Protein AF-A0A6P3RZA4-F1 (afdb_monomer_lite)

Radius of gyration: 46.16 Å; chains: 1; bounding box: 89×26×140 Å

InterPro domains:
  IPR025066 Coiled-coil domain-containing protein 174-like [PTHR15885] (1-105)

Secondary structure (DSSP, 8-state):
-HHHHHHHHHHHHHHHHHHS---S--HHHHGGG--PPP-TT-----SSHHHHHHHHHHHHHHHHHHHHHHHHHHHHHHHHHHHHHHHHHHHHHHHHHHHHHHHHHHHHHHHHHHHHHHHTT-SS--------

pLDDT: mean 78.09, std 15.75, range [36.47, 97.38]

Organism: Pteropus vampyrus (NCBI:txid132908)

Foldseek 3Di:
DVVVVVVVVVVVVVVVVVVPPDDPDDPVNVCPPDPDDDDPPDDDADPDPVRNVVVVVVVVVVVVVVVVVVVVVVVVVVVVVVVVVVVVVVVVVVVVVVVVVVVVVVVVVVVVVVVVVVVVPPPDDDDDDDDD

Structure (mmCIF, N/CA/C/O backbone):
data_AF-A0A6P3RZA4-F1
#
_entry.id   AF-A0A6P3RZA4-F1
#
loop_
_atom_site.group_PDB
_atom_site.id
_atom_site.type_symbol
_atom_site.label_atom_id
_atom_site.label_alt_id
_atom_site.label_comp_id
_atom_site.label_asym_id
_atom_site.label_entity_id
_atom_site.label_seq_id
_atom_site.pdbx_PDB_ins_code
_atom_site.Cartn_x
_atom_site.Cartn_y
_atom_site.Cartn_z
_atom_site.occupancy
_atom_site.B_iso_or_equiv
_atom_site.auth_seq_id
_atom_site.auth_comp_id
_atom_site.auth_asym_id
_atom_site.auth_atom_id
_atom_site.pdbx_PDB_model_num
ATOM 1 N N . MET A 1 1 ? -43.817 -10.602 34.201 1.00 65.44 1 MET A N 1
ATOM 2 C CA . MET A 1 1 ? -42.724 -10.043 35.027 1.00 65.44 1 MET A CA 1
ATOM 3 C C . MET A 1 1 ? -41.358 -10.076 34.328 1.00 65.44 1 MET A C 1
ATOM 5 O O . MET A 1 1 ? -40.762 -9.025 34.185 1.00 65.44 1 MET A O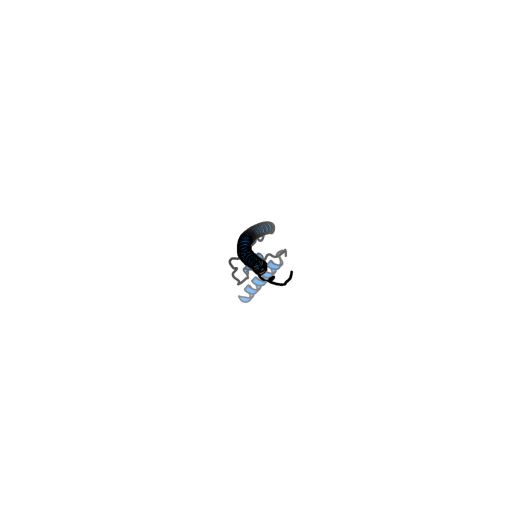 1
ATOM 9 N N . ARG A 1 2 ? -40.879 -11.221 33.808 1.00 75.56 2 ARG A N 1
ATOM 10 C CA . ARG A 1 2 ? -39.555 -11.327 33.145 1.00 75.56 2 ARG A CA 1
ATOM 11 C C . ARG A 1 2 ? -39.358 -10.411 31.915 1.00 75.56 2 ARG A C 1
ATOM 13 O O . ARG A 1 2 ? -38.272 -9.888 31.724 1.00 75.56 2 ARG A O 1
ATOM 20 N N . LYS A 1 3 ? -40.410 -10.196 31.112 1.00 75.44 3 LYS A N 1
ATOM 21 C CA . LYS A 1 3 ? -40.371 -9.322 29.920 1.00 75.44 3 LYS A CA 1
ATOM 22 C C . LYS A 1 3 ? -40.248 -7.829 30.257 1.00 75.44 3 LYS A C 1
ATOM 24 O O . LYS A 1 3 ? -39.608 -7.103 29.512 1.00 75.44 3 LYS A O 1
ATOM 29 N N . GLU A 1 4 ? -40.832 -7.387 31.372 1.00 79.12 4 GLU A N 1
ATOM 30 C CA . GLU A 1 4 ? -40.770 -5.981 31.804 1.00 79.12 4 GLU A CA 1
ATOM 31 C C . GLU A 1 4 ? -39.378 -5.619 32.328 1.00 79.12 4 GLU A C 1
ATOM 33 O O . GLU A 1 4 ? -38.857 -4.562 32.005 1.00 79.12 4 GLU A O 1
ATOM 38 N N . LEU A 1 5 ? -38.742 -6.536 33.065 1.00 80.44 5 LEU A N 1
ATOM 39 C CA . LEU A 1 5 ? -37.354 -6.389 33.517 1.00 80.44 5 LEU A CA 1
ATOM 40 C C . LEU A 1 5 ? -36.376 -6.277 32.341 1.00 80.44 5 LEU A C 1
ATOM 42 O O . LEU A 1 5 ? -35.498 -5.425 32.350 1.00 80.44 5 LEU A O 1
ATOM 46 N N . GLN A 1 6 ? -36.562 -7.095 31.303 1.00 78.62 6 GLN A N 1
ATOM 47 C CA . GLN A 1 6 ? -35.730 -7.040 30.098 1.00 78.62 6 GLN A CA 1
ATOM 48 C C . GLN A 1 6 ? -35.937 -5.739 29.305 1.00 78.62 6 GLN A C 1
ATOM 50 O O . GLN A 1 6 ? -34.991 -5.199 28.742 1.00 78.62 6 GLN A O 1
ATOM 55 N N . ARG A 1 7 ? -37.167 -5.208 29.294 1.00 84.38 7 ARG A N 1
ATOM 56 C CA . ARG A 1 7 ? -37.474 -3.896 28.708 1.00 84.38 7 ARG A CA 1
ATOM 57 C C . ARG A 1 7 ? -36.778 -2.766 29.469 1.00 84.38 7 ARG A C 1
ATOM 59 O O . ARG A 1 7 ? -36.177 -1.911 28.835 1.00 84.38 7 ARG A O 1
ATOM 66 N N . GLN A 1 8 ? -36.840 -2.782 30.800 1.00 83.75 8 GLN A N 1
ATOM 67 C CA . GLN A 1 8 ? -36.192 -1.770 31.640 1.00 83.75 8 GLN A CA 1
ATOM 68 C C . GLN A 1 8 ? -34.675 -1.746 31.438 1.00 83.75 8 GLN A C 1
ATOM 70 O O . GLN A 1 8 ? -34.102 -0.669 31.323 1.00 83.75 8 GLN A O 1
ATOM 75 N N . GLN A 1 9 ? -34.049 -2.920 31.305 1.00 83.62 9 GLN A N 1
ATOM 76 C CA . GLN A 1 9 ? -32.623 -3.029 30.986 1.00 83.62 9 GLN A CA 1
ATOM 77 C C . GLN A 1 9 ? -32.281 -2.363 29.645 1.00 83.62 9 GLN A C 1
ATOM 79 O O . GLN A 1 9 ? -31.339 -1.581 29.581 1.00 83.62 9 GLN A O 1
ATOM 84 N N . TRP A 1 10 ? -33.085 -2.587 28.601 1.00 79.50 10 TRP A N 1
ATOM 85 C CA . TRP A 1 10 ? -32.908 -1.895 27.318 1.00 79.50 10 TRP A CA 1
ATOM 86 C C . TRP A 1 10 ? -33.127 -0.381 27.407 1.00 79.50 10 TRP A C 1
ATOM 88 O O . TRP A 1 10 ? -32.384 0.380 26.794 1.00 79.50 10 TRP A O 1
ATOM 98 N N . GLU A 1 11 ? -34.125 0.078 28.165 1.00 81.50 11 GLU A N 1
ATOM 99 C CA . GLU A 1 11 ? -34.394 1.512 28.343 1.00 81.50 11 GLU A CA 1
ATOM 100 C C . GLU A 1 11 ? -33.277 2.231 29.122 1.00 81.50 11 GLU A C 1
ATOM 102 O O . GLU A 1 11 ? -32.979 3.399 28.849 1.00 81.50 11 GLU A O 1
ATOM 107 N N . GLU A 1 12 ? -32.640 1.548 30.076 1.00 83.50 12 GLU A N 1
ATOM 108 C CA . GLU A 1 12 ? -31.463 2.046 30.794 1.00 83.50 12 GLU A CA 1
ATOM 109 C C . GLU A 1 12 ? -30.213 2.075 29.909 1.00 83.50 12 GLU A C 1
ATOM 111 O O . GLU A 1 12 ? -29.525 3.098 29.884 1.00 83.50 12 GLU A O 1
ATOM 116 N N . GLU A 1 13 ? -29.964 1.021 29.128 1.00 77.06 13 GLU A N 1
ATOM 117 C CA . GLU A 1 13 ? -28.851 0.957 28.170 1.00 77.06 13 GLU A CA 1
ATOM 118 C C . GLU A 1 13 ? -28.951 2.057 27.099 1.00 77.06 13 GLU A C 1
ATOM 120 O O . GLU A 1 13 ? -27.966 2.749 26.832 1.00 77.06 13 GLU A O 1
ATOM 125 N N . GLU A 1 14 ? -30.143 2.294 26.542 1.00 73.50 14 GLU A N 1
ATOM 126 C CA . GLU A 1 14 ? -30.403 3.390 25.594 1.00 73.50 14 GLU A CA 1
ATOM 127 C C . GLU A 1 14 ? -30.154 4.764 26.235 1.00 73.50 14 GLU A C 1
ATOM 129 O O . GLU A 1 14 ? -29.494 5.632 25.654 1.00 73.50 14 GLU A O 1
ATOM 134 N N . ARG A 1 15 ? -30.618 4.970 27.475 1.00 73.81 15 ARG A N 1
ATOM 135 C CA . ARG A 1 15 ? -30.364 6.216 28.219 1.00 73.81 15 ARG A CA 1
ATOM 136 C C . ARG A 1 15 ? -28.883 6.438 28.497 1.00 73.81 15 ARG A C 1
ATOM 138 O O . ARG A 1 15 ? -28.441 7.587 28.477 1.00 73.81 15 ARG A O 1
ATOM 145 N N . GLU A 1 16 ? -28.122 5.392 28.796 1.00 73.81 16 GLU A N 1
ATOM 146 C CA . GLU A 1 16 ? -26.674 5.495 28.985 1.00 73.81 16 GLU A CA 1
ATOM 147 C C . GLU A 1 16 ? -25.932 5.743 27.671 1.00 73.81 16 GLU A C 1
ATOM 149 O O . GLU A 1 16 ? -25.002 6.554 27.644 1.00 73.81 16 GLU A O 1
ATOM 154 N N . ALA A 1 17 ? -26.364 5.118 26.574 1.00 68.75 17 ALA A N 1
ATOM 155 C CA . ALA A 1 17 ? -25.809 5.351 25.246 1.00 68.75 17 ALA A CA 1
ATOM 156 C C . ALA A 1 17 ? -26.002 6.809 24.800 1.00 68.75 17 ALA A C 1
ATOM 158 O O . ALA A 1 17 ? -25.043 7.428 24.338 1.00 68.75 17 ALA A O 1
ATOM 159 N N . LEU A 1 18 ? -27.185 7.395 25.035 1.00 65.44 18 LEU A N 1
ATOM 160 C CA . LEU A 1 18 ? -27.454 8.813 24.758 1.00 65.44 18 LEU A CA 1
ATOM 161 C C . LEU A 1 18 ? -26.659 9.783 25.648 1.00 65.44 18 LEU A C 1
ATOM 163 O O . LEU A 1 18 ? -26.405 10.914 25.238 1.00 65.44 18 LEU A O 1
ATOM 167 N N . LYS A 1 19 ? -26.278 9.375 26.866 1.00 69.81 19 LYS A N 1
ATOM 168 C CA . LYS A 1 19 ? -25.460 10.198 27.777 1.00 69.81 19 LYS A CA 1
ATOM 169 C C . LYS A 1 19 ? -23.984 10.232 27.385 1.00 69.81 19 LYS A C 1
ATOM 171 O O . LYS A 1 19 ? -23.269 11.128 27.840 1.00 69.81 19 LYS A O 1
ATOM 176 N N . ARG A 1 20 ? -23.503 9.279 26.578 1.00 69.06 20 ARG A N 1
ATOM 177 C CA . ARG A 1 20 ? -22.120 9.309 26.090 1.00 69.06 20 ARG A CA 1
ATOM 178 C C . ARG A 1 20 ? -21.963 10.481 25.113 1.00 69.06 20 ARG A C 1
ATOM 180 O O . ARG A 1 20 ? -22.765 10.611 24.190 1.00 69.06 20 ARG A O 1
ATOM 187 N N . PRO A 1 21 ? -20.945 11.343 25.286 1.00 63.34 21 PRO A N 1
ATOM 188 C CA . PRO A 1 21 ? -20.712 12.443 24.362 1.00 63.34 21 PRO A CA 1
ATOM 189 C C . PRO A 1 21 ? -20.484 11.878 22.956 1.00 63.34 21 PRO A C 1
ATOM 191 O O . PRO A 1 21 ? -19.559 11.094 22.739 1.00 63.34 21 PRO A O 1
ATOM 194 N N . MET A 1 22 ? -21.338 12.269 22.005 1.00 54.75 22 MET A N 1
ATOM 195 C CA . MET A 1 22 ? -21.232 11.865 20.602 1.00 54.75 22 MET A CA 1
ATOM 196 C C . MET A 1 22 ? -20.037 12.563 19.939 1.00 54.75 22 MET A C 1
ATOM 198 O O . MET A 1 22 ? -20.170 13.589 19.274 1.00 54.75 22 MET A O 1
ATOM 202 N N . GLY A 1 23 ? -18.841 12.024 20.168 1.00 63.38 23 GLY A N 1
ATOM 203 C CA . GLY A 1 23 ? -17.656 12.295 19.357 1.00 63.38 23 GLY A CA 1
ATOM 204 C C . GLY A 1 23 ? -17.647 11.445 18.077 1.00 63.38 23 GLY A C 1
ATOM 205 O O . GLY A 1 23 ? -18.570 10.664 17.850 1.00 63.38 23 GLY A O 1
ATOM 206 N N . PRO A 1 24 ? -16.608 11.553 17.228 1.00 71.69 24 PRO A N 1
ATOM 207 C CA . PRO A 1 24 ? -16.438 10.666 16.078 1.00 71.69 24 PRO A CA 1
ATOM 208 C C . PRO A 1 24 ? -16.378 9.203 16.542 1.00 71.69 24 PRO A C 1
ATOM 210 O O . PRO A 1 24 ? -15.384 8.786 17.137 1.00 71.69 24 PRO A O 1
ATOM 213 N N . ILE A 1 25 ? -17.453 8.448 16.307 1.00 67.62 25 ILE A N 1
ATOM 214 C CA . ILE A 1 25 ? -17.603 7.067 16.778 1.00 67.62 25 ILE A CA 1
ATOM 215 C C . ILE A 1 25 ? -16.633 6.166 16.011 1.00 67.62 25 ILE A C 1
ATOM 217 O O . ILE A 1 25 ? -16.594 6.199 14.777 1.00 67.62 25 ILE A O 1
ATOM 221 N N . HIS A 1 26 ? -15.835 5.369 16.725 1.00 74.69 26 HIS A N 1
ATOM 222 C CA . HIS A 1 26 ? -14.959 4.387 16.104 1.00 74.69 26 HIS A CA 1
ATOM 223 C C . HIS A 1 26 ? -15.699 3.060 15.924 1.00 74.69 26 HIS A C 1
ATOM 225 O O . HIS A 1 26 ? -16.504 2.664 16.757 1.00 74.69 26 HIS A O 1
ATOM 231 N N . TYR A 1 27 ? -15.400 2.339 14.845 1.00 75.94 27 TYR A N 1
ATOM 232 C CA . TYR A 1 27 ? -16.007 1.036 14.568 1.00 75.94 27 TYR A CA 1
ATOM 233 C C . TYR A 1 27 ? -15.844 0.039 15.735 1.00 75.94 27 TYR A C 1
ATOM 235 O O . TYR A 1 27 ? -16.782 -0.674 16.081 1.00 75.94 27 TYR A O 1
ATOM 243 N N . GLU A 1 28 ? -14.701 0.069 16.428 1.00 76.44 28 GLU A N 1
ATOM 244 C CA . GLU A 1 28 ? -14.442 -0.766 17.613 1.00 76.44 28 GLU A CA 1
ATOM 245 C C . GLU A 1 28 ? -15.343 -0.452 18.829 1.00 76.44 28 GLU A C 1
ATOM 247 O O . GLU A 1 28 ? -15.331 -1.200 19.809 1.00 76.44 28 GLU A O 1
ATOM 252 N N . ASP A 1 29 ? -16.100 0.649 18.800 1.00 74.50 29 ASP A N 1
ATOM 253 C CA . ASP A 1 29 ? -17.034 1.038 19.863 1.00 74.50 29 ASP A CA 1
ATOM 254 C C . ASP A 1 29 ? -18.433 0.425 19.668 1.00 74.50 29 ASP A C 1
ATOM 256 O O . ASP A 1 29 ? -19.173 0.295 20.636 1.00 74.50 29 ASP A O 1
ATOM 260 N N . ILE A 1 30 ? -18.793 0.020 18.441 1.00 75.88 30 ILE A N 1
ATOM 261 C CA . ILE A 1 30 ? -20.103 -0.580 18.097 1.00 75.88 30 ILE A CA 1
ATOM 262 C C . ILE A 1 30 ? -19.974 -2.094 17.807 1.00 75.88 30 ILE A C 1
ATOM 264 O O . ILE A 1 30 ? -20.961 -2.816 17.668 1.00 75.88 30 ILE A O 1
ATOM 268 N N . ARG A 1 31 ? -18.740 -2.607 17.759 1.00 75.38 31 ARG A N 1
ATOM 269 C CA . ARG A 1 31 ? -18.415 -3.980 17.346 1.00 75.38 31 ARG A CA 1
ATOM 270 C C . ARG A 1 31 ? -19.053 -5.079 18.201 1.00 75.38 31 ARG A C 1
ATOM 272 O O . ARG A 1 31 ? -19.285 -6.172 17.690 1.00 75.38 31 ARG A O 1
ATOM 279 N N . GLU A 1 32 ? -19.293 -4.837 19.487 1.00 70.62 32 GLU A N 1
ATOM 280 C CA . GLU A 1 32 ? -19.686 -5.884 20.449 1.00 70.62 32 GLU A CA 1
ATOM 281 C C . GLU A 1 32 ? -20.993 -6.613 20.071 1.00 70.62 32 GLU A C 1
ATOM 283 O O . GLU A 1 32 ? -21.198 -7.755 20.479 1.00 70.62 32 GLU A O 1
ATOM 288 N N . ASN A 1 33 ? -21.825 -6.019 19.207 1.00 70.06 33 ASN A N 1
ATOM 289 C CA . ASN A 1 33 ? -23.086 -6.595 18.733 1.00 70.06 33 ASN A CA 1
ATOM 290 C C . ASN A 1 33 ? -23.004 -7.236 17.333 1.00 70.06 33 ASN A C 1
ATOM 292 O O . ASN A 1 33 ? -24.031 -7.635 16.775 1.00 70.06 33 ASN A O 1
ATOM 296 N N . GLU A 1 34 ? -21.817 -7.349 16.733 1.00 73.06 34 GLU A N 1
ATOM 297 C CA . GLU A 1 34 ? -21.675 -7.904 15.388 1.00 73.06 34 GLU A CA 1
ATOM 298 C C . GLU A 1 34 ? -21.537 -9.431 15.385 1.00 73.06 34 GLU A C 1
ATOM 300 O O . GLU A 1 34 ? -20.595 -10.006 15.921 1.00 73.06 34 GLU A O 1
ATOM 305 N N . ALA A 1 35 ? -22.441 -10.106 14.671 1.00 70.12 35 ALA A N 1
ATOM 306 C CA . ALA A 1 35 ? -22.410 -11.561 14.488 1.00 70.12 35 ALA A CA 1
ATOM 307 C C . ALA A 1 35 ? -21.293 -12.056 13.538 1.00 70.12 35 ALA A C 1
ATOM 309 O O . ALA A 1 35 ? -21.199 -13.253 13.260 1.00 70.12 35 ALA A O 1
ATOM 310 N N . ARG A 1 36 ? -20.477 -11.155 12.973 1.00 79.31 36 ARG A N 1
ATOM 311 C CA . ARG A 1 36 ? -19.487 -11.478 11.935 1.00 79.31 36 ARG A CA 1
ATOM 312 C C . ARG A 1 36 ? -18.109 -11.731 12.539 1.00 79.31 36 ARG A C 1
ATOM 314 O O . ARG A 1 36 ? -17.615 -10.951 13.346 1.00 79.31 36 ARG A O 1
ATOM 321 N N . GLN A 1 37 ? -17.450 -12.794 12.080 1.00 79.25 37 GLN A N 1
ATOM 322 C CA . GLN A 1 37 ? -16.033 -13.022 12.359 1.00 79.25 37 GLN A CA 1
ATOM 323 C C . GLN A 1 37 ? -15.163 -12.185 11.420 1.00 79.25 37 GLN A C 1
ATOM 325 O O . GLN A 1 37 ? -15.411 -12.107 10.216 1.00 79.25 37 GLN A O 1
ATOM 330 N N . LEU A 1 38 ? -14.126 -11.570 11.982 1.00 81.38 38 LEU A N 1
ATOM 331 C CA . LEU A 1 38 ? -13.156 -10.776 11.240 1.00 81.38 38 LEU A CA 1
ATOM 332 C C . LEU A 1 38 ? -12.045 -11.694 10.717 1.00 81.38 38 LEU A C 1
ATOM 334 O O . LEU A 1 38 ? -11.546 -12.556 11.438 1.00 81.38 38 LEU A O 1
ATOM 338 N N . GLY A 1 39 ? -11.688 -11.535 9.443 1.00 85.56 39 GLY A N 1
ATOM 339 C CA . GLY A 1 39 ? -10.640 -12.329 8.803 1.00 85.56 39 GLY A CA 1
ATOM 340 C C . GLY A 1 39 ? -9.224 -11.886 9.188 1.00 85.56 39 GLY A C 1
ATOM 341 O O . GLY A 1 39 ? -9.018 -10.883 9.865 1.00 85.56 39 GLY A O 1
ATOM 342 N N . VAL A 1 40 ? -8.223 -12.595 8.660 1.00 84.62 40 VAL A N 1
ATOM 343 C CA . VAL A 1 40 ? -6.785 -12.365 8.923 1.00 84.62 40 VAL A CA 1
ATOM 344 C C . VAL A 1 40 ? -6.246 -10.992 8.489 1.00 84.62 40 VAL A C 1
ATOM 346 O O . VAL A 1 40 ? -5.127 -10.638 8.838 1.00 84.62 40 VAL A O 1
ATOM 349 N N . GLY A 1 41 ? -7.018 -10.219 7.720 1.00 84.38 41 GLY A N 1
ATOM 350 C CA . GLY A 1 41 ? -6.667 -8.856 7.306 1.00 84.38 41 GLY A CA 1
ATOM 351 C C . GLY A 1 41 ? -7.142 -7.764 8.266 1.00 84.38 41 GLY A C 1
ATOM 352 O O . GLY A 1 41 ? -6.954 -6.585 7.976 1.00 84.38 41 GLY A O 1
ATOM 353 N N . TYR A 1 42 ? -7.796 -8.131 9.370 1.00 87.31 42 TYR A N 1
ATOM 354 C CA . TYR A 1 42 ? -8.298 -7.162 10.331 1.00 87.31 42 TYR A CA 1
ATOM 355 C C . TYR A 1 42 ? -7.199 -6.648 11.258 1.00 87.31 42 TYR A C 1
ATOM 357 O O . TYR A 1 42 ? -6.452 -7.427 11.849 1.00 87.31 42 TYR A O 1
ATOM 365 N N . PHE A 1 43 ? -7.155 -5.329 11.435 1.00 86.19 43 PHE A N 1
ATOM 366 C CA . PHE A 1 43 ? -6.296 -4.667 12.406 1.00 86.19 43 PHE A CA 1
ATOM 367 C C . PHE A 1 43 ? -7.160 -3.816 13.341 1.00 86.19 43 PHE A C 1
ATOM 369 O O . PHE A 1 43 ? -7.758 -2.833 12.907 1.00 86.19 43 PHE A O 1
ATOM 376 N N . ALA A 1 44 ? -7.229 -4.212 14.614 1.00 87.06 44 ALA A N 1
ATOM 377 C CA . ALA A 1 44 ? -7.983 -3.496 15.638 1.00 87.06 44 ALA A CA 1
ATOM 378 C C . ALA A 1 44 ? -7.227 -2.223 16.040 1.00 87.06 44 ALA A C 1
ATOM 380 O O . ALA A 1 44 ? -6.174 -2.290 16.684 1.00 87.06 44 ALA A O 1
ATOM 381 N N . PHE A 1 45 ? -7.743 -1.058 15.653 1.00 88.44 45 PHE A N 1
ATOM 382 C CA . PHE A 1 45 ? -7.129 0.209 16.034 1.00 88.44 45 PHE A CA 1
ATOM 383 C C . PHE A 1 45 ? -7.472 0.570 17.480 1.00 88.44 45 PHE A C 1
ATOM 385 O O . PHE A 1 45 ? -8.510 0.200 18.026 1.00 88.44 45 PHE A O 1
ATOM 392 N N . ALA A 1 46 ? -6.585 1.326 18.120 1.00 87.88 46 ALA A N 1
ATOM 393 C CA . ALA A 1 46 ? -6.839 1.840 19.455 1.00 87.88 46 ALA A CA 1
ATOM 394 C C . ALA A 1 46 ? -8.026 2.815 19.454 1.00 87.88 46 ALA A C 1
ATOM 396 O O . ALA A 1 46 ? -8.161 3.623 18.537 1.00 87.88 46 ALA A O 1
ATOM 397 N N . ARG A 1 47 ? -8.844 2.799 20.516 1.00 83.00 47 ARG A N 1
ATOM 398 C CA . ARG A 1 47 ? -9.931 3.777 20.718 1.00 83.00 47 ARG A CA 1
ATOM 399 C C . ARG A 1 47 ? -9.404 5.203 20.902 1.00 83.00 47 ARG A C 1
ATOM 401 O O . ARG A 1 47 ? -10.050 6.147 20.453 1.00 83.00 47 ARG A O 1
ATOM 408 N N . ASP A 1 48 ? -8.213 5.353 21.482 1.00 88.12 48 ASP A N 1
ATOM 409 C CA . ASP A 1 48 ? -7.529 6.641 21.603 1.00 88.12 48 ASP A CA 1
ATOM 410 C C . ASP A 1 48 ? -7.057 7.178 20.237 1.00 88.12 48 ASP A C 1
ATOM 412 O O . ASP A 1 48 ? -6.443 6.475 19.429 1.00 88.12 48 ASP A O 1
ATOM 416 N N . LYS A 1 49 ? -7.339 8.459 19.975 1.00 85.19 49 LYS A N 1
ATOM 417 C CA . LYS A 1 49 ? -7.067 9.109 18.687 1.00 85.19 49 LYS A CA 1
ATOM 418 C C . LYS A 1 49 ? -5.574 9.259 18.420 1.00 85.19 49 LYS A C 1
ATOM 420 O O . LYS A 1 49 ? -5.153 9.075 17.277 1.00 85.19 49 LYS A O 1
ATOM 425 N N . GLU A 1 50 ? -4.774 9.584 19.429 1.00 89.56 50 GLU A N 1
ATOM 426 C CA . GLU A 1 50 ? -3.334 9.761 19.238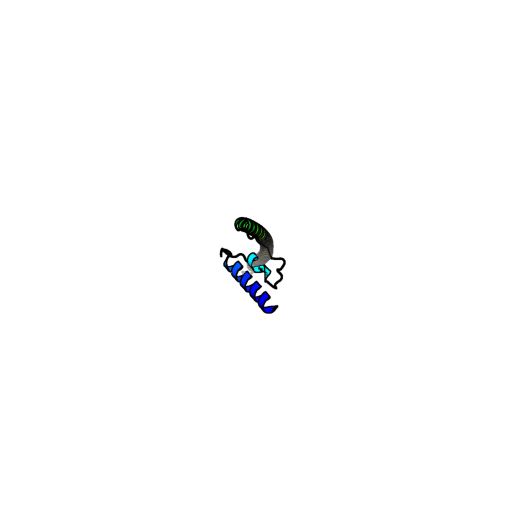 1.00 89.56 50 GLU A CA 1
ATOM 427 C C . GLU A 1 50 ? -2.648 8.434 18.929 1.00 89.56 50 GLU A C 1
ATOM 429 O O . GLU A 1 50 ? -1.865 8.343 17.977 1.00 89.56 50 GLU A O 1
ATOM 434 N N . LEU A 1 51 ? -2.983 7.391 19.690 1.00 90.81 51 LEU A N 1
ATOM 435 C CA . LEU A 1 51 ? -2.452 6.052 19.472 1.00 90.81 51 LEU A CA 1
ATOM 436 C C . LEU A 1 51 ? -2.867 5.492 18.106 1.00 90.81 51 LEU A C 1
ATOM 438 O O . LEU A 1 51 ? -2.018 4.987 17.370 1.00 90.81 51 LEU A O 1
ATOM 442 N N . ARG A 1 52 ? -4.130 5.670 17.707 1.00 90.12 52 ARG A N 1
ATOM 443 C CA . ARG A 1 52 ? -4.615 5.284 16.374 1.00 90.12 52 ARG A CA 1
ATOM 444 C C . ARG A 1 52 ? -3.892 6.018 15.253 1.00 90.12 52 ARG A C 1
ATOM 446 O O . ARG A 1 52 ? -3.506 5.393 14.271 1.00 90.12 52 ARG A O 1
ATOM 453 N N . ASN A 1 53 ? -3.642 7.318 15.396 1.00 91.56 53 ASN A N 1
ATOM 454 C CA . ASN A 1 53 ? -2.881 8.070 14.396 1.00 91.56 53 ASN A CA 1
ATOM 455 C C . ASN A 1 53 ? -1.452 7.533 14.242 1.00 91.56 53 ASN A C 1
ATOM 457 O O . ASN A 1 53 ? -0.933 7.483 13.127 1.00 91.56 53 ASN A O 1
ATOM 461 N N . LYS A 1 54 ? -0.813 7.110 15.340 1.00 95.81 54 LYS A N 1
ATOM 462 C CA . LYS A 1 54 ? 0.503 6.456 15.290 1.00 95.81 54 LYS A CA 1
ATOM 463 C C . LYS A 1 54 ? 0.420 5.108 14.568 1.00 95.81 54 LYS A C 1
ATOM 465 O O . LYS A 1 54 ? 1.202 4.878 13.653 1.00 95.81 54 LYS A O 1
ATOM 470 N N . GLN A 1 55 ? -0.565 4.275 14.908 1.00 94.25 55 GLN A N 1
ATOM 471 C CA . GLN A 1 55 ? -0.797 2.982 14.251 1.00 94.25 55 GLN A CA 1
ATOM 472 C C . GLN A 1 55 ? -1.046 3.135 12.743 1.00 94.25 55 GLN A C 1
ATOM 474 O O . GLN A 1 55 ? -0.445 2.414 11.951 1.00 94.25 55 GLN A O 1
ATOM 479 N N . MET A 1 56 ? -1.864 4.111 12.336 1.00 92.50 56 MET A N 1
ATOM 480 C CA . MET A 1 56 ? -2.126 4.420 10.925 1.00 92.50 56 MET A CA 1
ATOM 481 C C . MET A 1 56 ? -0.852 4.823 10.182 1.00 92.50 56 MET A C 1
ATOM 483 O O . MET A 1 56 ? -0.599 4.324 9.090 1.00 92.50 56 MET A O 1
ATOM 487 N N . LYS A 1 57 ? -0.020 5.683 10.782 1.00 96.25 57 LYS A N 1
ATOM 488 C CA . LYS A 1 57 ? 1.272 6.069 10.195 1.00 96.25 57 LYS A CA 1
ATOM 489 C C . LYS A 1 57 ? 2.188 4.862 10.013 1.00 96.25 57 LYS A C 1
ATOM 491 O O . LYS A 1 57 ? 2.783 4.710 8.954 1.00 96.25 57 LYS A O 1
ATOM 496 N N . THR A 1 58 ? 2.276 3.986 11.012 1.00 95.38 58 THR A N 1
ATOM 497 C CA . THR A 1 58 ? 3.073 2.756 10.910 1.00 95.38 58 THR A CA 1
ATOM 498 C C . THR A 1 58 ? 2.546 1.826 9.818 1.00 95.38 58 THR A C 1
ATOM 500 O O . THR A 1 58 ? 3.339 1.279 9.054 1.00 95.38 58 THR A O 1
ATOM 503 N N . LEU A 1 59 ? 1.225 1.664 9.708 1.00 95.12 59 LEU A N 1
ATOM 504 C CA . LEU A 1 59 ? 0.619 0.833 8.670 1.00 95.12 59 LEU A CA 1
ATOM 505 C C . LEU A 1 59 ? 0.900 1.388 7.267 1.00 95.12 59 LEU A C 1
ATOM 507 O O . LEU A 1 59 ? 1.246 0.622 6.368 1.00 95.12 59 LEU A O 1
ATOM 511 N N . GLU A 1 60 ? 0.819 2.709 7.092 1.00 96.00 60 GLU A N 1
ATOM 512 C CA . GLU A 1 60 ? 1.144 3.355 5.817 1.00 96.00 60 GLU A CA 1
ATOM 513 C C . GLU A 1 60 ? 2.626 3.183 5.460 1.00 96.00 60 GLU A C 1
ATOM 515 O O . GLU A 1 60 ? 2.942 2.825 4.329 1.00 96.00 60 GLU A O 1
ATOM 520 N N . MET A 1 61 ? 3.538 3.307 6.431 1.00 96.81 61 MET A N 1
ATOM 521 C CA . MET A 1 61 ? 4.962 3.026 6.205 1.00 96.81 61 MET A CA 1
ATOM 522 C C . MET A 1 61 ? 5.205 1.584 5.733 1.00 96.81 61 MET A C 1
ATOM 524 O O . MET A 1 61 ? 5.976 1.354 4.803 1.00 96.81 61 MET A O 1
ATOM 528 N N . LEU A 1 62 ? 4.549 0.593 6.348 1.00 96.00 62 LEU A N 1
ATOM 529 C CA . LEU A 1 62 ? 4.666 -0.814 5.937 1.00 96.00 62 LEU A CA 1
ATOM 530 C C . LEU A 1 62 ? 4.112 -1.047 4.527 1.00 96.00 62 LEU A C 1
ATOM 532 O O . LEU A 1 62 ? 4.656 -1.846 3.751 1.00 96.00 62 LEU A O 1
ATOM 536 N N . ARG A 1 63 ? 3.032 -0.343 4.183 1.00 96.06 63 ARG A N 1
ATOM 537 C CA . ARG A 1 63 ? 2.444 -0.375 2.848 1.00 96.06 63 ARG A CA 1
ATOM 538 C C . ARG A 1 63 ? 3.417 0.181 1.815 1.00 96.06 63 ARG A C 1
ATOM 540 O O . ARG A 1 63 ? 3.676 -0.514 0.834 1.00 96.06 63 ARG A O 1
ATOM 547 N N . GLU A 1 64 ? 3.992 1.353 2.066 1.00 96.88 64 GLU A N 1
ATOM 548 C CA . GLU A 1 64 ? 4.966 2.001 1.182 1.00 96.88 64 GLU A CA 1
ATOM 549 C C . GLU A 1 64 ? 6.207 1.120 0.969 1.00 96.88 64 GLU A C 1
ATOM 551 O O . GLU A 1 64 ? 6.609 0.850 -0.164 1.00 96.88 64 GLU A O 1
ATOM 556 N N . GLN A 1 65 ? 6.746 0.534 2.043 1.00 96.69 65 GLN A N 1
ATOM 557 C CA . GLN A 1 65 ? 7.848 -0.429 1.947 1.00 96.69 65 GLN A CA 1
ATOM 558 C C . GLN A 1 65 ? 7.493 -1.633 1.065 1.00 96.69 65 GLN A C 1
ATOM 560 O O . GLN A 1 65 ? 8.311 -2.093 0.263 1.00 96.69 65 GLN A O 1
ATOM 565 N N . THR A 1 66 ? 6.273 -2.157 1.195 1.00 96.69 66 THR A N 1
ATOM 566 C CA . THR A 1 66 ? 5.811 -3.302 0.401 1.00 96.69 66 THR A CA 1
ATOM 567 C C . THR A 1 66 ? 5.635 -2.928 -1.069 1.00 96.69 66 THR A C 1
ATOM 569 O O . THR A 1 66 ? 6.021 -3.703 -1.950 1.00 96.69 66 THR A O 1
ATOM 572 N N . THR A 1 67 ? 5.079 -1.750 -1.363 1.00 97.00 67 THR A N 1
ATOM 573 C CA . THR A 1 67 ? 4.927 -1.260 -2.739 1.00 97.00 67 THR A CA 1
ATOM 574 C C . THR A 1 67 ? 6.280 -1.001 -3.386 1.00 97.00 67 THR A C 1
ATOM 576 O O . THR A 1 67 ? 6.502 -1.452 -4.507 1.00 97.00 67 THR A O 1
ATOM 579 N N . ASP A 1 68 ? 7.225 -0.413 -2.658 1.00 96.62 68 ASP A N 1
ATOM 580 C CA . ASP A 1 68 ? 8.587 -0.174 -3.135 1.00 96.62 68 ASP A CA 1
ATOM 581 C C . ASP A 1 68 ? 9.333 -1.467 -3.451 1.00 96.62 68 ASP A C 1
ATOM 583 O O . ASP A 1 68 ? 10.068 -1.566 -4.435 1.00 96.62 68 ASP A O 1
ATOM 587 N N . GLN A 1 69 ? 9.157 -2.499 -2.627 1.00 96.69 69 GLN A N 1
ATOM 588 C CA . GLN A 1 69 ? 9.739 -3.806 -2.916 1.00 96.69 69 GLN A CA 1
ATOM 589 C C . GLN A 1 69 ? 9.142 -4.425 -4.183 1.00 96.69 69 GLN A C 1
ATOM 591 O O . GLN A 1 69 ? 9.874 -5.056 -4.952 1.00 96.69 69 GLN A O 1
ATOM 596 N N . ARG A 1 70 ? 7.837 -4.247 -4.422 1.00 96.88 70 ARG A N 1
ATOM 597 C CA . ARG A 1 70 ? 7.171 -4.731 -5.640 1.00 96.88 70 ARG A CA 1
ATOM 598 C C . ARG A 1 70 ? 7.682 -3.997 -6.878 1.00 96.88 70 ARG A C 1
ATOM 600 O O . ARG A 1 70 ? 8.158 -4.663 -7.795 1.00 96.88 70 ARG A O 1
ATOM 607 N N . THR A 1 71 ? 7.704 -2.665 -6.864 1.00 96.50 71 THR A N 1
ATOM 608 C CA . THR A 1 71 ? 8.183 -1.856 -7.999 1.00 96.50 71 THR A CA 1
ATOM 609 C C . THR A 1 71 ? 9.656 -2.128 -8.304 1.00 96.50 71 THR A C 1
ATOM 611 O O . THR A 1 71 ? 10.029 -2.310 -9.461 1.00 96.50 71 THR A O 1
ATOM 614 N N . LYS A 1 72 ? 10.518 -2.266 -7.285 1.00 96.00 72 LYS A N 1
ATOM 615 C CA . LYS A 1 72 ? 11.928 -2.655 -7.480 1.00 96.00 72 LYS A CA 1
ATOM 616 C C . LYS A 1 72 ? 12.056 -4.017 -8.164 1.00 96.00 72 LYS A C 1
ATOM 618 O O . LYS A 1 72 ? 12.876 -4.164 -9.072 1.00 96.00 72 LYS A O 1
ATOM 623 N N . ARG A 1 73 ? 11.258 -5.010 -7.756 1.00 96.56 73 ARG A N 1
ATOM 624 C CA . ARG A 1 73 ? 11.256 -6.343 -8.386 1.00 96.56 73 ARG A CA 1
ATOM 625 C C . ARG A 1 73 ? 10.787 -6.280 -9.838 1.00 96.56 73 ARG A C 1
ATOM 627 O O . ARG A 1 73 ? 11.409 -6.914 -10.691 1.00 96.56 73 ARG A O 1
ATOM 634 N N . GLU A 1 74 ? 9.746 -5.505 -10.125 1.00 96.00 74 GLU A N 1
ATOM 635 C CA . GLU A 1 74 ? 9.237 -5.297 -11.485 1.00 96.00 74 GLU A CA 1
ATOM 636 C C . GLU A 1 74 ? 10.272 -4.604 -12.373 1.00 96.00 74 GLU A C 1
ATOM 638 O O . GLU A 1 74 ? 10.649 -5.152 -13.407 1.00 96.00 74 GLU A O 1
ATOM 643 N N . ASN A 1 75 ? 10.867 -3.505 -11.909 1.00 95.69 75 ASN A N 1
ATOM 644 C CA . ASN A 1 75 ? 11.907 -2.776 -12.638 1.00 95.69 75 ASN A CA 1
ATOM 645 C C . ASN A 1 75 ? 13.121 -3.658 -12.972 1.00 95.69 75 ASN A C 1
ATOM 647 O O . ASN A 1 75 ? 13.683 -3.585 -14.066 1.00 95.69 75 ASN A O 1
ATOM 651 N N . VAL A 1 76 ? 13.553 -4.518 -12.042 1.00 96.56 76 VAL A N 1
ATOM 652 C CA . VAL A 1 76 ? 14.646 -5.471 -12.301 1.00 96.56 76 VAL A CA 1
ATOM 653 C C . VAL A 1 76 ? 14.233 -6.508 -13.346 1.00 96.56 76 VAL A C 1
ATOM 655 O O . VAL A 1 76 ? 15.034 -6.851 -14.221 1.00 96.56 76 VAL A O 1
ATOM 658 N N . LYS A 1 77 ? 12.994 -7.005 -13.282 1.00 97.38 77 LYS A N 1
ATOM 659 C CA . LYS A 1 77 ? 12.453 -7.955 -14.261 1.00 97.38 77 LYS A CA 1
ATOM 660 C C . LYS A 1 77 ? 12.400 -7.337 -15.659 1.00 97.38 77 LYS A C 1
ATOM 662 O O . LYS A 1 77 ? 12.846 -7.973 -16.613 1.00 97.38 77 LYS A O 1
ATOM 667 N N . GLU A 1 78 ? 11.935 -6.099 -15.776 1.00 96.31 78 GLU A N 1
ATOM 668 C CA . GLU A 1 78 ? 11.870 -5.366 -17.042 1.00 96.31 78 GLU A CA 1
ATOM 669 C C . GLU A 1 78 ? 13.256 -5.083 -17.620 1.00 96.31 78 GLU A C 1
ATOM 671 O O . GLU A 1 78 ? 13.501 -5.386 -18.786 1.00 96.31 78 GLU A O 1
ATOM 676 N N . LYS A 1 79 ? 14.211 -4.620 -16.801 1.00 96.56 79 LYS A N 1
ATOM 677 C CA . LYS A 1 79 ? 15.605 -4.419 -17.239 1.00 96.56 79 LYS A CA 1
ATOM 678 C C . LYS A 1 79 ? 16.235 -5.708 -17.770 1.00 96.56 79 LYS A C 1
ATOM 680 O O . LYS A 1 79 ? 16.907 -5.689 -18.802 1.00 96.56 79 LYS A O 1
ATOM 685 N N . ARG A 1 80 ? 16.004 -6.842 -17.096 1.00 96.44 80 ARG A N 1
ATOM 686 C CA . ARG A 1 80 ? 16.475 -8.162 -17.555 1.00 96.44 80 ARG A CA 1
ATOM 687 C C . ARG A 1 80 ? 15.829 -8.558 -18.882 1.00 96.44 80 ARG A C 1
ATOM 689 O O . ARG A 1 80 ? 16.531 -9.035 -19.771 1.00 96.44 80 ARG A O 1
ATOM 696 N N . LYS A 1 81 ? 14.521 -8.329 -19.032 1.00 96.88 81 LYS A N 1
ATOM 697 C CA . LYS A 1 81 ? 13.784 -8.599 -20.273 1.00 96.88 81 LYS A CA 1
ATOM 698 C C . LYS A 1 81 ? 14.318 -7.754 -21.435 1.00 96.88 81 LYS A C 1
ATOM 700 O O . LYS A 1 81 ? 14.684 -8.318 -22.460 1.00 96.88 81 LYS A O 1
ATOM 705 N N . ALA A 1 82 ? 14.477 -6.447 -21.238 1.00 95.44 82 ALA A N 1
ATOM 706 C CA . ALA A 1 82 ? 14.998 -5.532 -22.253 1.00 95.44 82 ALA A CA 1
ATOM 707 C C . ALA A 1 82 ? 16.427 -5.895 -22.695 1.00 95.44 82 ALA A C 1
ATOM 709 O O . ALA A 1 82 ? 16.742 -5.880 -23.883 1.00 95.44 82 ALA A O 1
ATOM 710 N N . MET A 1 83 ? 17.299 -6.285 -21.757 1.00 94.81 83 MET A N 1
ATOM 711 C CA . MET A 1 83 ? 18.661 -6.724 -22.082 1.00 94.81 83 MET A CA 1
ATOM 712 C C . MET A 1 83 ? 18.668 -8.006 -22.930 1.00 94.81 83 MET A C 1
ATOM 714 O O . MET A 1 83 ? 19.437 -8.114 -23.891 1.00 94.81 83 MET A O 1
ATOM 718 N N . LEU A 1 84 ? 17.812 -8.975 -22.591 1.00 94.88 84 LEU A N 1
ATOM 719 C CA . LEU A 1 84 ? 17.655 -10.205 -23.368 1.00 94.88 84 LEU A CA 1
ATOM 720 C C . LEU A 1 84 ? 17.116 -9.911 -24.770 1.00 94.88 84 LEU A C 1
ATOM 722 O O . LEU A 1 84 ? 17.667 -10.410 -25.751 1.00 94.88 84 LEU A O 1
ATOM 726 N N . GLU A 1 85 ? 16.096 -9.063 -24.878 1.00 94.50 85 GLU A N 1
ATOM 727 C CA . GLU A 1 85 ? 15.524 -8.642 -26.159 1.00 94.50 85 GLU A CA 1
ATOM 728 C C . GLU A 1 85 ? 16.552 -7.913 -27.030 1.00 94.50 85 GLU A C 1
ATOM 730 O O . GLU A 1 85 ? 16.708 -8.256 -28.201 1.00 94.50 85 GLU A O 1
ATOM 735 N N . ALA A 1 86 ? 17.343 -6.999 -26.460 1.00 94.62 86 ALA A N 1
ATOM 736 C CA . ALA A 1 86 ? 18.423 -6.320 -27.173 1.00 94.62 86 ALA A CA 1
ATOM 737 C C . ALA A 1 86 ? 19.493 -7.304 -27.679 1.00 94.62 86 ALA A C 1
ATOM 739 O O . ALA A 1 86 ? 19.984 -7.177 -28.804 1.00 94.62 86 ALA A O 1
ATOM 740 N N . ARG A 1 87 ? 19.845 -8.323 -26.882 1.00 94.12 87 ARG A N 1
ATOM 741 C CA . ARG A 1 87 ? 20.782 -9.377 -27.305 1.00 94.12 87 ARG A CA 1
ATOM 742 C C . ARG A 1 87 ? 20.208 -10.211 -28.449 1.00 94.12 87 ARG A C 1
ATOM 744 O O . ARG A 1 87 ? 20.919 -10.484 -29.417 1.00 94.12 87 ARG A O 1
ATOM 751 N N . LEU A 1 88 ? 18.935 -10.591 -28.365 1.00 94.25 88 LEU A N 1
ATOM 752 C CA . LEU A 1 88 ? 18.246 -11.329 -29.425 1.00 94.25 88 LEU A CA 1
ATOM 753 C C . LEU A 1 88 ? 18.128 -10.500 -30.709 1.00 94.25 88 LEU A C 1
ATOM 755 O O . LEU A 1 88 ? 18.355 -11.035 -31.793 1.00 94.25 88 LEU A O 1
ATOM 759 N N . ALA A 1 89 ? 17.845 -9.202 -30.603 1.00 91.88 89 ALA A N 1
ATOM 760 C CA . ALA A 1 89 ? 17.790 -8.288 -31.740 1.00 91.88 89 ALA A CA 1
ATOM 761 C C . ALA A 1 89 ? 19.146 -8.188 -32.452 1.00 91.88 89 ALA A C 1
ATOM 763 O O . ALA A 1 89 ? 19.205 -8.365 -33.667 1.00 91.88 89 ALA A O 1
ATOM 764 N N . LYS A 1 90 ? 20.248 -8.027 -31.703 1.00 92.12 90 LYS A N 1
ATOM 765 C CA . LYS A 1 90 ? 21.610 -8.037 -32.269 1.00 92.12 90 LYS A CA 1
ATOM 766 C C . LYS A 1 90 ? 21.926 -9.345 -32.996 1.00 92.12 90 LYS A C 1
ATOM 768 O O . LYS A 1 90 ? 22.516 -9.326 -34.073 1.00 92.12 90 LYS A O 1
ATOM 773 N N . LEU A 1 91 ? 21.514 -10.488 -32.442 1.00 88.75 91 LEU A N 1
ATOM 774 C CA . LEU A 1 91 ? 21.694 -11.788 -33.097 1.00 88.75 91 LEU A CA 1
ATOM 775 C C . LEU A 1 91 ? 20.864 -11.913 -34.381 1.00 88.75 91 LEU A C 1
ATOM 777 O O . LEU A 1 91 ? 21.369 -12.434 -35.374 1.00 88.75 91 LEU A O 1
ATOM 781 N N . ARG A 1 92 ? 19.615 -11.428 -34.383 1.00 88.81 92 ARG A N 1
ATOM 782 C CA . ARG A 1 92 ? 18.766 -11.386 -35.585 1.00 88.81 92 ARG A CA 1
ATOM 783 C C . ARG A 1 92 ? 19.384 -10.502 -36.665 1.00 88.81 92 ARG A C 1
ATOM 785 O O . ARG A 1 92 ? 19.524 -10.959 -37.792 1.00 88.81 92 ARG A O 1
ATOM 792 N N . GLN A 1 93 ? 19.834 -9.301 -36.305 1.00 86.31 93 GLN A N 1
ATOM 793 C CA . GLN A 1 93 ? 20.515 -8.385 -37.224 1.00 86.31 93 GLN A CA 1
ATOM 794 C C . GLN A 1 93 ? 21.795 -8.996 -37.797 1.00 86.31 93 GLN A C 1
ATOM 796 O O . GLN A 1 93 ? 21.988 -8.953 -39.006 1.00 86.31 93 GLN A O 1
ATOM 801 N N . LYS A 1 94 ? 22.632 -9.640 -36.969 1.00 86.06 94 LYS A N 1
ATOM 802 C CA . LYS A 1 94 ? 23.832 -10.339 -37.452 1.00 86.06 94 LYS A CA 1
ATOM 803 C C . LYS A 1 94 ? 23.477 -11.442 -38.450 1.00 86.06 94 LYS A C 1
ATOM 805 O O . LYS A 1 94 ? 24.107 -11.511 -39.494 1.00 86.06 94 LYS A O 1
ATOM 810 N N . LYS A 1 95 ? 22.461 -12.264 -38.153 1.00 83.38 95 LYS A N 1
ATOM 811 C CA . LYS A 1 95 ? 21.992 -13.328 -39.059 1.00 83.38 95 LYS A CA 1
ATOM 812 C C . LYS A 1 95 ? 21.454 -12.783 -40.384 1.00 83.38 95 LYS A C 1
ATOM 814 O O . LYS A 1 95 ? 21.672 -13.413 -41.413 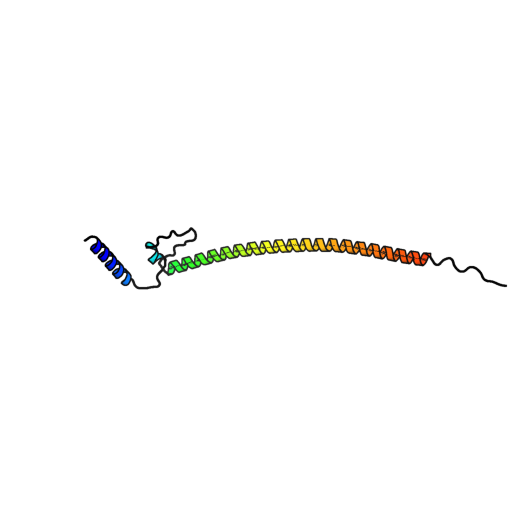1.00 83.38 95 LYS A O 1
ATOM 819 N N . MET A 1 96 ? 20.730 -11.663 -40.355 1.00 74.88 96 MET A N 1
ATOM 820 C CA . MET A 1 96 ? 20.216 -11.017 -41.567 1.00 74.88 96 MET A CA 1
ATOM 821 C C . MET A 1 96 ? 21.353 -10.417 -42.390 1.00 74.88 96 MET A C 1
ATOM 823 O O . MET A 1 96 ? 21.443 -10.711 -43.573 1.00 74.88 96 MET A O 1
ATOM 827 N N . LYS A 1 97 ? 22.272 -9.686 -41.752 1.00 75.81 97 LYS A N 1
ATOM 828 C CA . LYS A 1 97 ? 23.419 -9.076 -42.427 1.00 75.81 97 LYS A CA 1
ATOM 829 C C . LYS A 1 97 ? 24.328 -10.112 -43.091 1.00 75.81 97 LYS A C 1
ATOM 831 O O . LYS A 1 97 ? 24.659 -9.952 -44.248 1.00 75.81 97 LYS A O 1
ATOM 836 N N . THR A 1 98 ? 24.623 -11.238 -42.438 1.00 68.56 98 THR A N 1
ATOM 837 C CA . THR A 1 98 ? 25.397 -12.320 -43.080 1.00 68.56 98 THR A CA 1
ATOM 838 C C . THR A 1 98 ? 24.695 -12.973 -44.273 1.00 68.56 98 THR A C 1
ATOM 840 O O . THR A 1 98 ? 25.369 -13.532 -45.128 1.00 68.56 98 THR A O 1
ATOM 843 N N . LYS A 1 99 ? 23.357 -12.958 -44.327 1.00 69.94 99 LYS A N 1
ATOM 844 C CA . LYS A 1 99 ? 22.622 -13.448 -45.505 1.00 69.94 99 LYS A CA 1
ATOM 845 C C . LYS A 1 99 ? 22.669 -12.437 -46.647 1.00 69.94 99 LYS A C 1
ATOM 847 O O . LYS A 1 99 ? 22.793 -12.843 -47.792 1.00 69.94 99 LYS A O 1
ATOM 852 N N . ASP A 1 100 ? 22.573 -11.157 -46.309 1.00 60.62 100 ASP A N 1
ATOM 853 C CA . ASP A 1 100 ? 22.626 -10.049 -47.260 1.00 60.62 100 ASP A CA 1
ATOM 854 C C . ASP A 1 100 ? 24.031 -9.906 -47.868 1.00 60.62 100 ASP A C 1
ATOM 856 O O . ASP A 1 100 ? 24.181 -9.913 -49.083 1.00 60.62 100 ASP A O 1
ATOM 860 N N . ASP A 1 101 ? 25.076 -9.946 -47.032 1.00 62.78 101 ASP A N 1
ATOM 861 C CA . ASP A 1 101 ? 26.480 -9.918 -47.463 1.00 62.78 101 ASP A CA 1
ATOM 862 C C . ASP A 1 101 ? 26.810 -11.109 -48.39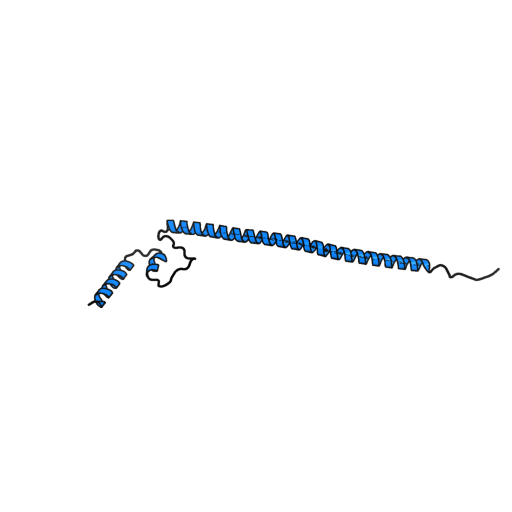4 1.00 62.78 101 ASP A C 1
ATOM 864 O O . ASP A 1 101 ? 27.525 -10.948 -49.381 1.00 62.78 101 ASP A O 1
ATOM 868 N N . GLY A 1 102 ? 26.253 -12.299 -48.125 1.00 60.44 102 GLY A N 1
ATOM 869 C CA . GLY A 1 102 ? 26.411 -13.475 -48.992 1.00 60.44 102 GLY A CA 1
ATOM 870 C C . GLY A 1 102 ? 25.672 -13.356 -50.332 1.00 60.44 102 GLY A C 1
ATOM 871 O O . GLY A 1 102 ? 26.203 -13.761 -51.363 1.00 60.44 102 GLY A O 1
ATOM 872 N N . ALA A 1 103 ? 24.479 -12.753 -50.337 1.00 61.28 103 ALA A N 1
ATOM 873 C CA . ALA A 1 103 ? 23.723 -12.487 -51.561 1.00 61.28 103 ALA A CA 1
ATOM 874 C C . ALA A 1 103 ? 24.373 -11.381 -52.415 1.00 61.28 103 ALA A C 1
ATOM 876 O O . ALA A 1 103 ? 24.358 -11.458 -53.644 1.00 61.28 103 ALA A O 1
ATOM 877 N N . GLU A 1 104 ? 24.982 -10.371 -51.786 1.00 59.22 104 GLU A N 1
ATOM 878 C CA . GLU A 1 104 ? 25.731 -9.327 -52.488 1.00 59.22 104 GLU A CA 1
ATOM 879 C C . GLU A 1 104 ? 27.029 -9.846 -53.117 1.00 59.22 104 GLU A C 1
ATOM 881 O O . GLU A 1 104 ? 27.365 -9.431 -54.229 1.00 59.22 104 GLU A O 1
ATOM 886 N N . GLU A 1 105 ? 27.760 -10.748 -52.454 1.00 60.53 105 GLU A N 1
ATOM 887 C CA . GLU A 1 105 ? 28.958 -11.356 -53.047 1.00 60.53 105 GLU A CA 1
ATOM 888 C C . GLU A 1 105 ? 28.624 -12.292 -54.213 1.00 60.53 105 GLU A C 1
ATOM 890 O O . GLU A 1 105 ? 29.302 -12.226 -55.240 1.00 60.53 105 GLU A O 1
ATOM 895 N N . GLU A 1 106 ? 27.552 -13.088 -54.125 1.00 61.41 106 GLU A N 1
ATOM 896 C CA . GLU A 1 106 ? 27.071 -13.884 -55.264 1.00 61.41 106 GLU A CA 1
ATOM 897 C C . GLU A 1 106 ? 26.638 -12.993 -56.436 1.00 61.41 106 GLU A C 1
ATOM 899 O O . GLU A 1 106 ? 27.012 -13.257 -57.578 1.00 61.41 106 GLU A O 1
ATOM 904 N N . ASN A 1 107 ? 25.931 -11.889 -56.173 1.00 65.94 107 ASN A N 1
ATOM 905 C CA . ASN A 1 107 ? 25.498 -10.951 -57.212 1.00 65.94 107 ASN A CA 1
ATOM 906 C C . ASN A 1 107 ? 26.689 -10.211 -57.860 1.00 65.94 107 ASN A C 1
ATOM 908 O O . ASN A 1 107 ? 26.775 -10.110 -59.087 1.00 65.94 107 ASN A O 1
ATOM 912 N N . ARG A 1 108 ? 27.682 -9.775 -57.068 1.00 68.19 108 ARG A N 1
ATOM 913 C CA . ARG A 1 108 ? 28.938 -9.216 -57.604 1.00 68.19 108 ARG A CA 1
ATOM 914 C C . ARG A 1 108 ? 29.733 -10.252 -58.393 1.00 68.19 108 ARG A C 1
ATOM 916 O O . ARG A 1 108 ? 30.256 -9.906 -59.450 1.00 68.19 108 ARG A O 1
ATOM 923 N N . GLY A 1 109 ? 29.796 -11.499 -57.929 1.00 69.62 109 GLY A N 1
ATOM 924 C CA . GLY A 1 109 ? 30.439 -12.609 -58.634 1.00 69.62 109 GLY A CA 1
ATOM 925 C C . GLY A 1 109 ? 29.765 -12.919 -59.973 1.00 69.62 109 GLY A C 1
ATOM 926 O O . GLY A 1 109 ? 30.446 -13.036 -60.991 1.00 69.62 109 GLY A O 1
ATOM 927 N N . MET A 1 110 ? 28.430 -12.954 -60.005 1.00 68.81 110 MET A N 1
ATOM 928 C CA . MET A 1 110 ? 27.629 -13.120 -61.224 1.00 68.81 110 MET A CA 1
ATOM 929 C C . MET A 1 110 ? 27.817 -11.953 -62.206 1.00 68.81 110 MET A C 1
ATOM 931 O O . MET A 1 110 ? 27.981 -12.182 -63.405 1.00 68.81 110 MET A O 1
ATOM 935 N N . SER A 1 111 ? 27.864 -10.713 -61.711 1.00 74.25 111 SER A N 1
ATOM 936 C CA . SER A 1 111 ? 28.148 -9.514 -62.513 1.00 74.25 111 SER A CA 1
ATOM 937 C C . SER A 1 111 ? 29.557 -9.548 -63.121 1.00 74.25 111 SER A C 1
ATOM 939 O O . SER A 1 111 ? 29.730 -9.322 -64.321 1.00 74.25 111 SER A O 1
ATOM 941 N N . TRP A 1 112 ? 30.568 -9.936 -62.336 1.00 74.19 112 TRP A N 1
ATOM 942 C CA . TRP A 1 112 ? 31.943 -10.102 -62.822 1.00 74.19 112 TRP A CA 1
ATOM 943 C C . TRP A 1 112 ? 32.054 -11.197 -63.887 1.00 74.19 112 TRP A C 1
ATOM 945 O O . TRP A 1 112 ? 32.720 -11.004 -64.907 1.00 74.19 112 TRP A O 1
ATOM 955 N N . LEU A 1 113 ? 31.353 -12.320 -63.697 1.00 71.44 113 LEU A N 1
ATOM 956 C CA . LEU A 1 113 ? 31.288 -13.408 -64.672 1.00 71.44 113 LEU A CA 1
ATOM 957 C C . LEU A 1 113 ? 30.596 -12.964 -65.973 1.00 71.44 113 LEU A C 1
ATOM 959 O O . LEU A 1 113 ? 31.018 -13.355 -67.061 1.00 71.44 113 LEU A O 1
ATOM 963 N N . MET A 1 114 ? 29.564 -12.118 -65.888 1.00 72.81 114 MET A N 1
ATOM 964 C CA . MET A 1 114 ? 28.923 -11.506 -67.059 1.00 72.81 114 MET A CA 1
ATOM 965 C C . MET A 1 114 ? 29.881 -10.583 -67.818 1.00 72.81 114 MET A C 1
ATOM 967 O O . MET A 1 114 ? 29.971 -10.671 -69.042 1.00 72.81 114 MET A O 1
ATOM 971 N N . ILE A 1 115 ? 30.636 -9.738 -67.110 1.00 71.06 115 ILE A N 1
ATOM 972 C CA . ILE A 1 115 ? 31.619 -8.820 -67.712 1.00 71.06 115 ILE A CA 1
ATOM 973 C C . ILE A 1 115 ? 32.759 -9.598 -68.387 1.00 71.06 115 ILE A C 1
ATOM 975 O O . ILE A 1 115 ? 33.182 -9.243 -69.490 1.00 71.06 115 ILE A O 1
ATOM 979 N N . LEU A 1 116 ? 33.234 -10.681 -67.768 1.00 67.62 116 LEU A N 1
ATOM 980 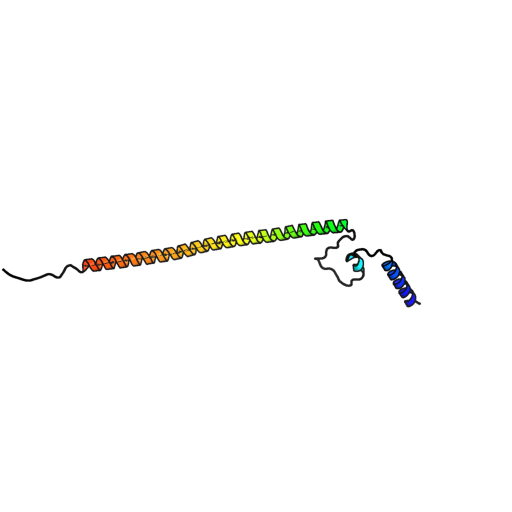C CA . LEU A 1 116 ? 34.215 -11.596 -68.361 1.00 67.62 116 LEU A CA 1
ATOM 981 C C . LEU A 1 116 ? 33.674 -12.275 -69.622 1.00 67.62 116 LEU A C 1
ATOM 983 O O . LEU A 1 116 ? 34.356 -12.296 -70.644 1.00 67.62 116 LEU A O 1
ATOM 987 N N . ASN A 1 117 ? 32.432 -12.762 -69.586 1.00 62.91 117 ASN A N 1
ATOM 988 C CA . ASN A 1 117 ? 31.778 -13.356 -70.753 1.00 62.91 117 ASN A CA 1
ATOM 989 C C . ASN A 1 117 ? 31.529 -12.338 -71.880 1.00 62.91 117 ASN A C 1
ATOM 991 O O . ASN A 1 117 ? 31.538 -12.712 -73.052 1.00 62.91 117 ASN A O 1
ATOM 995 N N . PHE A 1 118 ? 31.346 -11.055 -71.554 1.00 59.72 118 PHE A N 1
ATOM 996 C CA . PHE A 1 118 ? 31.239 -9.975 -72.537 1.00 59.72 118 PHE A CA 1
ATOM 997 C C . PHE A 1 118 ? 32.600 -9.629 -73.164 1.00 59.72 118 PHE A C 1
ATOM 999 O O . PHE A 1 118 ? 32.696 -9.465 -74.379 1.00 59.72 118 PHE A O 1
ATOM 1006 N N . LYS A 1 119 ? 33.680 -9.603 -72.369 1.00 59.12 119 LYS A N 1
ATOM 1007 C CA . LYS A 1 119 ? 35.054 -9.387 -72.866 1.00 59.12 119 LYS A CA 1
ATOM 1008 C C . LYS A 1 119 ? 35.622 -10.583 -73.642 1.00 59.12 119 LYS A C 1
ATOM 1010 O O . LYS A 1 119 ? 36.450 -10.378 -74.522 1.00 59.12 119 LYS A O 1
ATOM 1015 N N . GLY A 1 120 ? 35.163 -11.806 -73.368 1.00 54.50 120 GLY A N 1
ATOM 1016 C CA . GLY A 1 120 ? 35.584 -13.028 -74.067 1.00 54.50 120 GLY A CA 1
ATOM 1017 C C . GLY A 1 120 ? 34.894 -13.289 -75.414 1.00 54.50 120 GLY A C 1
ATOM 1018 O O . GLY A 1 120 ? 35.330 -14.167 -76.151 1.00 54.50 120 GLY A O 1
ATOM 1019 N N . LYS A 1 121 ? 33.835 -12.542 -75.764 1.00 55.25 121 LYS A N 1
ATOM 1020 C CA . LYS A 1 121 ? 33.053 -12.752 -77.001 1.00 55.25 121 LYS A CA 1
ATOM 1021 C C . LYS A 1 121 ? 33.432 -11.851 -78.185 1.00 55.25 121 LYS A C 1
ATOM 1023 O O . LYS A 1 121 ? 32.810 -11.967 -79.233 1.00 55.25 121 LYS A O 1
ATOM 1028 N N . ASN A 1 122 ? 34.460 -11.007 -78.068 1.00 53.91 122 ASN A N 1
ATOM 1029 C CA . ASN A 1 122 ? 34.835 -10.032 -79.106 1.00 53.91 122 ASN A CA 1
ATOM 1030 C C . ASN A 1 122 ? 36.213 -10.298 -79.743 1.00 53.91 122 ASN A C 1
ATOM 1032 O O . ASN A 1 122 ? 37.006 -9.382 -79.935 1.00 53.91 122 ASN A O 1
ATOM 1036 N N . PHE A 1 123 ? 36.507 -11.555 -80.086 1.00 49.75 123 PHE A N 1
ATOM 1037 C CA . PHE A 1 123 ? 37.720 -11.906 -80.836 1.00 49.75 123 PHE A CA 1
ATOM 1038 C C . PHE A 1 123 ? 37.461 -13.011 -81.871 1.00 49.75 123 PHE A C 1
ATOM 1040 O O . PHE A 1 123 ? 38.093 -14.057 -81.850 1.00 49.75 123 PHE A O 1
ATOM 1047 N N . ASN A 1 124 ? 36.478 -12.812 -82.757 1.00 50.69 124 ASN A N 1
ATOM 1048 C CA . ASN A 1 124 ? 36.469 -13.449 -84.081 1.00 50.69 124 ASN A CA 1
ATOM 1049 C C . ASN A 1 124 ? 35.374 -12.849 -84.974 1.00 50.69 124 ASN A C 1
ATOM 1051 O O . ASN A 1 124 ? 34.295 -13.410 -85.127 1.00 50.69 124 ASN A O 1
ATOM 1055 N N . SER A 1 125 ? 35.646 -11.679 -85.548 1.00 50.56 125 SER A N 1
ATOM 1056 C CA . SER A 1 125 ? 34.993 -11.225 -86.780 1.00 50.56 125 SER A CA 1
ATOM 1057 C C . SER A 1 125 ? 35.722 -9.987 -87.290 1.00 50.56 125 SER A C 1
ATOM 1059 O O . SER A 1 125 ? 35.336 -8.884 -86.937 1.00 50.56 125 SER A O 1
ATOM 1061 N N . ILE A 1 126 ? 36.786 -10.182 -88.070 1.00 50.84 126 ILE A N 1
ATOM 1062 C CA . ILE A 1 126 ? 37.130 -9.409 -89.277 1.00 50.84 126 ILE A CA 1
ATOM 1063 C C . ILE A 1 126 ? 38.120 -10.308 -90.035 1.00 50.84 126 ILE A C 1
ATOM 1065 O O . ILE A 1 126 ? 39.314 -10.340 -89.747 1.00 50.84 126 ILE A O 1
ATOM 1069 N N . HIS A 1 127 ? 37.604 -11.106 -90.970 1.00 40.12 127 HIS A N 1
ATOM 1070 C CA . HIS A 1 127 ? 38.409 -11.703 -92.028 1.00 40.12 127 HIS A CA 1
ATOM 1071 C C . HIS A 1 127 ? 37.793 -11.305 -93.374 1.00 40.12 127 HIS A C 1
ATOM 1073 O O . HIS A 1 127 ? 36.594 -11.469 -93.583 1.00 40.12 127 HIS A O 1
ATOM 1079 N N . VAL A 1 128 ? 38.687 -10.839 -94.249 1.00 45.56 128 VAL A N 1
ATOM 1080 C CA . VAL A 1 128 ? 38.618 -10.728 -95.716 1.00 45.56 128 VAL A CA 1
ATOM 1081 C C . VAL A 1 128 ? 37.796 -9.597 -96.343 1.00 45.56 128 VAL A C 1
ATOM 1083 O O . VAL A 1 128 ? 36.579 -9.670 -96.455 1.00 45.56 128 VAL A O 1
ATOM 1086 N N . SER A 1 129 ? 38.521 -8.609 -96.879 1.00 36.47 129 SER A N 1
ATOM 1087 C CA . SER A 1 129 ? 38.447 -8.147 -98.282 1.00 36.47 129 SER A CA 1
ATOM 1088 C C . SER A 1 129 ? 39.455 -7.000 -98.471 1.00 36.47 129 SER A C 1
ATOM 1090 O O . SER A 1 129 ? 39.526 -6.160 -97.586 1.00 36.47 129 SER A O 1
ATOM 1092 N N . VAL A 1 130 ? 40.239 -6.791 -99.533 1.00 39.88 130 VAL A N 1
ATOM 1093 C CA . VAL A 1 130 ? 40.539 -7.430 -100.829 1.00 39.88 130 VAL A CA 1
ATOM 1094 C C . VAL A 1 130 ? 41.440 -6.399 -101.567 1.00 39.88 130 VAL A C 1
ATOM 1096 O O . VAL A 1 130 ? 41.231 -5.206 -101.361 1.00 39.88 130 VAL A O 1
ATOM 1099 N N . MET A 1 131 ? 42.350 -6.852 -102.452 1.00 38.44 131 MET A N 1
ATOM 1100 C CA . MET A 1 13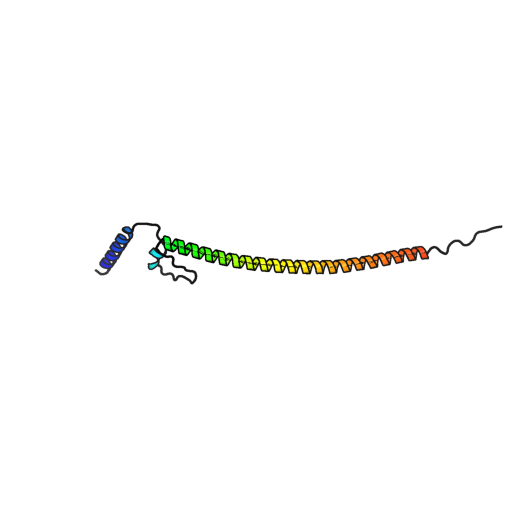1 ? 43.071 -6.070 -103.498 1.00 38.44 131 MET A CA 1
ATOM 1101 C C . MET A 1 131 ? 44.099 -5.025 -102.995 1.00 38.44 131 MET A C 1
ATOM 1103 O O . MET A 1 131 ? 43.868 -4.345 -102.009 1.00 38.44 131 MET A O 1
ATOM 1107 N N . SER A 1 132 ? 45.270 -4.806 -103.597 1.00 39.16 132 SER A N 1
ATOM 1108 C CA . SER A 1 132 ? 45.903 -5.206 -104.861 1.00 39.16 132 SER A CA 1
ATOM 1109 C C . SER A 1 132 ? 47.423 -5.072 -104.709 1.00 39.16 132 SER A C 1
ATOM 1111 O O . SER A 1 132 ? 47.855 -4.398 -103.747 1.00 39.16 132 SER A O 1
#

Sequence (132 aa):
MRKELQRQQWEEEEREALKRPMGPIHYEDIRENEARQLGVGYFAFARDKELRNKQMKTLEMLREQTTDQRTKRENVKEKRKAMLEARLAKLRQKKMKTKDDGAEEENRGMSWLMILNFKGKNFNSIHVSVMS